Protein AF-A0A915MC13-F1 (afdb_monomer_lite)

Secondary structure (DSSP, 8-state):
---------S-----S---SSSHHHHHHHHHHHHTT-HHHHHHT-HHHHHHHHHHHHHHHHHHHHHHHHHTT-HHHHHHHHHHHHHHHHHHHHHHHHHHHHHHHHHHHHHHHHHHHHHHTTSSS--

Radius of gyration: 25.53 Å; chains: 1; bounding box: 80×27×69 Å

Structure (mmCIF, N/CA/C/O backbone):
data_AF-A0A915MC13-F1
#
_entry.id   AF-A0A915MC13-F1
#
loop_
_atom_site.group_PDB
_atom_site.id
_atom_site.type_symbol
_atom_site.label_atom_id
_atom_site.label_alt_id
_atom_site.label_comp_id
_atom_site.label_asym_id
_atom_site.label_entity_id
_atom_site.label_seq_id
_atom_site.pdbx_PDB_ins_code
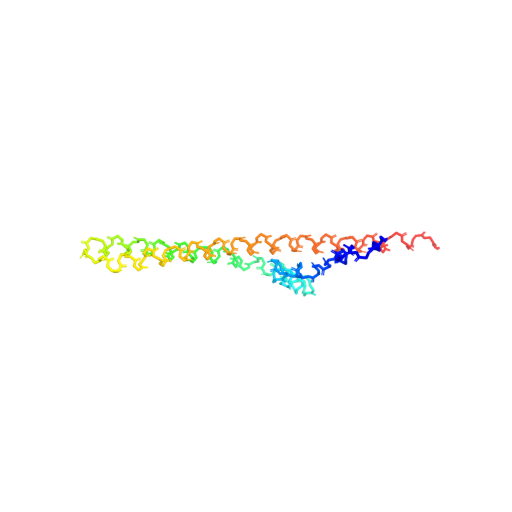_atom_site.Cartn_x
_atom_site.Cartn_y
_atom_site.Cartn_z
_atom_site.occupancy
_atom_site.B_iso_or_equiv
_atom_site.auth_seq_id
_atom_site.auth_comp_id
_atom_site.auth_asym_id
_atom_site.auth_atom_id
_atom_site.pdbx_PDB_model_num
ATOM 1 N N . MET A 1 1 ? 60.455 -12.344 22.361 1.00 38.94 1 MET A N 1
ATOM 2 C CA . MET A 1 1 ? 59.361 -11.358 22.265 1.00 38.94 1 MET A CA 1
ATOM 3 C C . MET A 1 1 ? 58.772 -11.519 20.873 1.00 38.94 1 MET A C 1
ATOM 5 O O . MET A 1 1 ? 59.299 -10.969 19.920 1.00 38.94 1 MET A O 1
ATOM 9 N N . SER A 1 2 ? 57.831 -12.455 20.746 1.00 36.91 2 SER A N 1
ATOM 10 C CA . SER A 1 2 ? 57.230 -12.869 19.476 1.00 36.91 2 SER A CA 1
ATOM 11 C C . SER A 1 2 ? 55.954 -12.059 19.293 1.00 36.91 2 SER A C 1
ATOM 13 O O . SER A 1 2 ? 54.978 -12.319 19.988 1.00 36.91 2 SER A O 1
ATOM 15 N N . LEU A 1 3 ? 55.986 -11.053 18.423 1.00 44.84 3 LEU A N 1
ATOM 16 C CA . LEU A 1 3 ? 54.805 -10.293 18.014 1.00 44.84 3 LEU A CA 1
ATOM 17 C C . LEU A 1 3 ? 54.067 -11.103 16.944 1.00 44.84 3 LEU A C 1
ATOM 19 O O . LEU A 1 3 ? 54.292 -10.920 15.756 1.00 44.84 3 LEU A O 1
ATOM 23 N N . ASN A 1 4 ? 53.240 -12.045 17.389 1.00 49.16 4 ASN A N 1
ATOM 24 C CA . ASN A 1 4 ? 52.215 -12.694 16.576 1.00 49.16 4 ASN A CA 1
ATOM 25 C C . ASN A 1 4 ? 50.906 -12.588 17.351 1.00 49.16 4 ASN A C 1
ATOM 27 O O . ASN A 1 4 ? 50.523 -13.542 18.018 1.00 49.16 4 ASN A O 1
ATOM 31 N N . GLU A 1 5 ? 50.263 -11.423 17.313 1.00 52.72 5 GLU A N 1
ATOM 32 C CA . GLU A 1 5 ? 48.852 -11.311 17.696 1.00 52.72 5 GLU A CA 1
ATOM 33 C C . GLU A 1 5 ? 48.201 -10.022 17.176 1.00 52.72 5 GLU A C 1
ATOM 35 O O . GLU A 1 5 ? 47.396 -9.412 17.860 1.00 52.72 5 GLU A O 1
ATOM 40 N N . ASP A 1 6 ? 48.488 -9.633 15.929 1.00 46.69 6 ASP A N 1
ATOM 41 C CA . ASP A 1 6 ? 47.535 -8.810 15.170 1.00 46.69 6 ASP A CA 1
ATOM 42 C C . ASP A 1 6 ? 46.649 -9.750 14.351 1.00 46.69 6 ASP A C 1
ATOM 44 O O . ASP A 1 6 ? 46.751 -9.938 13.137 1.00 46.69 6 ASP A O 1
ATOM 48 N N . LEU A 1 7 ? 45.809 -10.419 15.133 1.00 41.66 7 LEU A N 1
ATOM 49 C CA . LEU A 1 7 ? 44.617 -11.124 14.729 1.00 41.66 7 LEU A CA 1
ATOM 50 C C . LEU A 1 7 ? 43.636 -10.112 14.113 1.00 41.66 7 LEU A C 1
ATOM 52 O O . LEU A 1 7 ? 43.279 -9.115 14.731 1.00 41.66 7 LEU A O 1
ATOM 56 N N . ALA A 1 8 ? 43.142 -10.443 12.922 1.00 47.25 8 ALA A N 1
ATOM 57 C CA . ALA A 1 8 ? 41.845 -10.003 12.414 1.00 47.25 8 ALA A CA 1
ATOM 58 C C . ALA A 1 8 ? 41.636 -8.492 12.189 1.00 47.25 8 ALA A C 1
ATOM 60 O O . ALA A 1 8 ? 40.724 -7.884 12.738 1.00 47.25 8 ALA A O 1
ATOM 61 N N . VAL A 1 9 ? 42.341 -7.931 11.206 1.00 50.09 9 VAL A N 1
ATOM 62 C CA . VAL A 1 9 ? 41.676 -7.015 10.260 1.00 50.09 9 VAL A CA 1
ATOM 63 C C . VAL A 1 9 ? 41.893 -7.541 8.843 1.00 50.09 9 VAL A C 1
ATOM 65 O O . VAL A 1 9 ? 42.256 -6.824 7.917 1.00 50.09 9 VAL A O 1
ATOM 68 N N . ALA A 1 10 ? 41.589 -8.829 8.642 1.00 45.28 10 ALA A N 1
ATOM 69 C CA . ALA A 1 10 ? 40.800 -9.153 7.464 1.00 45.28 10 ALA A CA 1
ATOM 70 C C . ALA A 1 10 ? 39.513 -8.369 7.687 1.00 45.28 10 ALA A C 1
ATOM 72 O O . ALA A 1 10 ? 38.640 -8.823 8.426 1.00 45.28 10 ALA A O 1
ATOM 73 N N . GLY A 1 11 ? 39.505 -7.116 7.211 1.00 39.97 11 GLY A N 1
ATOM 74 C CA . GLY A 1 11 ? 38.324 -6.285 7.191 1.00 39.97 11 GLY A CA 1
ATOM 75 C C . GLY A 1 11 ? 37.261 -7.197 6.642 1.00 39.97 11 GLY A C 1
ATOM 76 O O . GLY A 1 11 ? 37.388 -7.661 5.508 1.00 39.97 11 GLY A O 1
ATOM 77 N N . SER A 1 12 ? 36.332 -7.574 7.520 1.00 44.03 12 SER A N 1
ATOM 78 C CA . SER A 1 12 ? 35.153 -8.303 7.131 1.00 44.03 12 SER A CA 1
ATOM 79 C C . SER A 1 12 ? 34.584 -7.419 6.050 1.00 44.03 12 SER A C 1
ATOM 81 O O . SER A 1 12 ? 34.040 -6.350 6.340 1.00 44.03 12 SER A O 1
ATOM 83 N N . PHE A 1 13 ? 34.811 -7.812 4.800 1.00 45.38 13 PHE A N 1
ATOM 84 C CA . PHE A 1 13 ? 33.947 -7.457 3.713 1.00 45.38 13 PHE A CA 1
ATOM 85 C C . PHE A 1 13 ? 32.625 -8.049 4.180 1.00 45.38 13 PHE A C 1
ATOM 87 O O . PHE A 1 13 ? 32.246 -9.175 3.874 1.00 45.38 13 PHE A O 1
ATOM 94 N N . ASN A 1 14 ? 31.932 -7.272 5.009 1.00 43.53 14 ASN A N 1
ATOM 95 C CA . ASN A 1 14 ? 30.506 -7.314 5.162 1.00 43.53 14 ASN A CA 1
ATOM 96 C C . ASN A 1 14 ? 29.955 -6.799 3.823 1.00 43.53 14 ASN A C 1
ATOM 98 O O . ASN A 1 14 ? 29.203 -5.843 3.760 1.00 43.53 14 ASN A O 1
ATOM 102 N N . GLU A 1 15 ? 30.294 -7.521 2.755 1.00 46.34 15 GLU A N 1
ATOM 103 C CA . GLU A 1 15 ? 29.504 -7.783 1.558 1.00 46.34 15 GLU A CA 1
ATOM 104 C C . GLU A 1 15 ? 28.254 -8.607 1.931 1.00 46.3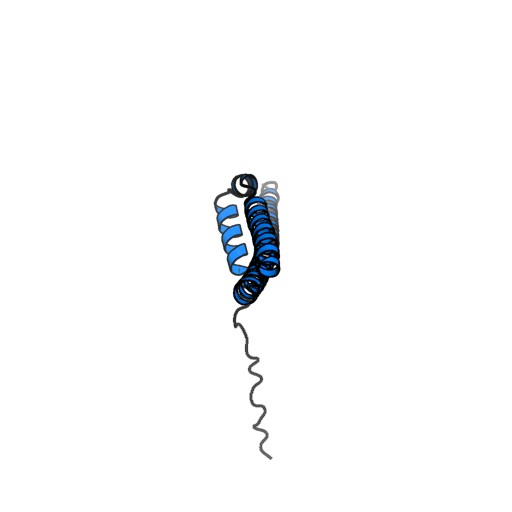4 15 GLU A C 1
ATOM 106 O O . GLU A 1 15 ? 27.601 -9.230 1.101 1.00 46.34 15 GLU A O 1
ATOM 111 N N . GLN A 1 16 ? 27.885 -8.610 3.212 1.00 48.31 16 GLN A N 1
ATOM 112 C CA . GLN A 1 16 ? 26.553 -8.908 3.666 1.00 48.31 16 GLN A CA 1
ATOM 113 C C . GLN A 1 16 ? 25.666 -7.754 3.197 1.00 48.31 16 GLN A C 1
ATOM 115 O O . GLN A 1 16 ? 25.418 -6.795 3.917 1.00 48.31 16 GLN A O 1
ATOM 120 N N . PHE A 1 17 ? 25.163 -7.896 1.973 1.00 50.66 17 PHE A N 1
ATOM 121 C CA . PHE A 1 17 ? 23.791 -7.501 1.689 1.00 50.66 17 PHE A CA 1
ATOM 122 C C . PHE A 1 17 ? 23.504 -5.986 1.812 1.00 50.66 17 PHE A C 1
ATOM 124 O O . PHE A 1 17 ? 22.565 -5.563 2.471 1.00 50.66 17 PHE A O 1
ATOM 131 N N . ILE A 1 18 ? 24.196 -5.155 1.022 1.00 50.12 18 ILE A N 1
ATOM 132 C CA . ILE A 1 18 ? 23.565 -3.915 0.494 1.00 50.12 18 ILE A CA 1
ATOM 133 C C . ILE A 1 18 ? 22.372 -4.278 -0.438 1.00 50.12 18 ILE A C 1
ATOM 135 O O . ILE A 1 18 ? 21.613 -3.440 -0.913 1.00 50.12 18 ILE A O 1
ATOM 139 N N . PHE A 1 19 ? 22.160 -5.572 -0.680 1.00 46.84 19 PHE A N 1
ATOM 140 C CA . PHE A 1 19 ? 20.936 -6.146 -1.204 1.00 46.84 19 PHE A CA 1
ATOM 141 C C . PHE A 1 19 ? 19.772 -5.931 -0.202 1.00 46.84 19 PHE A C 1
ATOM 143 O O . PHE A 1 19 ? 19.713 -6.546 0.855 1.00 46.84 19 PHE A O 1
ATOM 150 N N . VAL A 1 20 ? 18.790 -5.129 -0.621 1.00 52.19 20 VAL A N 1
ATOM 151 C CA . VAL A 1 20 ? 17.366 -5.155 -0.215 1.00 52.19 20 VAL A CA 1
ATOM 152 C C . VAL A 1 20 ? 16.885 -4.345 0.999 1.00 52.19 20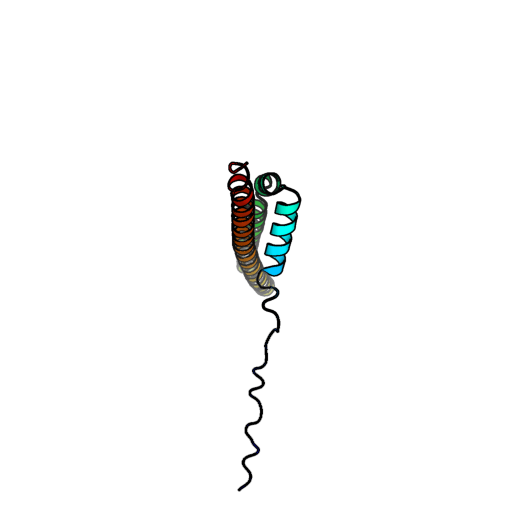 VAL A C 1
ATOM 154 O O . VAL A 1 20 ? 16.094 -4.850 1.789 1.00 52.19 20 VAL A O 1
ATOM 157 N N . GLU A 1 21 ? 17.175 -3.047 1.080 1.00 62.25 21 GLU A N 1
ATOM 158 C CA . GLU A 1 21 ? 16.087 -2.147 1.525 1.00 62.25 21 GLU A CA 1
ATOM 159 C C . GLU A 1 21 ? 15.189 -1.792 0.324 1.00 62.25 21 GLU A C 1
ATOM 161 O O . GLU A 1 21 ? 13.971 -1.938 0.378 1.00 62.25 21 GLU A O 1
ATOM 166 N N . ASP A 1 22 ? 15.808 -1.518 -0.831 1.00 78.69 22 ASP A N 1
ATOM 167 C CA . ASP A 1 22 ? 15.113 -1.075 -2.048 1.00 78.69 22 ASP A CA 1
ATOM 168 C C . ASP A 1 22 ? 15.102 -2.106 -3.187 1.00 78.69 22 ASP A C 1
ATOM 170 O O . ASP A 1 22 ? 14.560 -1.850 -4.258 1.00 78.69 22 ASP A O 1
ATOM 174 N N . GLY A 1 23 ? 15.691 -3.291 -2.990 1.00 86.19 23 GLY A N 1
ATOM 175 C CA . GLY A 1 23 ? 15.889 -4.283 -4.060 1.00 86.19 23 GLY A CA 1
ATOM 176 C C . GLY A 1 23 ? 14.589 -4.729 -4.741 1.00 86.19 23 GLY A C 1
ATOM 177 O O . GLY A 1 23 ? 14.567 -4.966 -5.947 1.00 86.19 23 GLY A O 1
ATOM 178 N N . PHE A 1 24 ? 13.484 -4.774 -3.993 1.00 88.56 24 PHE A N 1
ATOM 179 C CA . PHE A 1 24 ? 12.157 -5.025 -4.555 1.00 88.56 24 PHE A CA 1
ATOM 180 C C . PHE A 1 24 ? 11.693 -3.880 -5.468 1.00 88.56 24 PHE A C 1
ATOM 182 O O . PHE A 1 24 ? 11.281 -4.120 -6.602 1.00 88.56 24 PHE A O 1
ATOM 189 N N . SER A 1 25 ? 11.804 -2.637 -5.000 1.00 92.19 25 SER A N 1
ATOM 190 C CA . SER A 1 25 ? 11.425 -1.438 -5.750 1.00 92.19 25 SER A CA 1
ATOM 191 C C . SER A 1 25 ? 12.271 -1.256 -7.006 1.00 92.19 25 SER A C 1
ATOM 193 O O . SER A 1 25 ? 11.735 -0.969 -8.072 1.00 92.19 25 SER A O 1
ATOM 195 N N . ILE A 1 26 ? 13.581 -1.492 -6.901 1.00 90.25 26 ILE A N 1
ATOM 196 C CA . ILE A 1 26 ? 14.516 -1.473 -8.030 1.00 90.25 26 ILE A CA 1
ATOM 197 C C . ILE A 1 26 ? 14.147 -2.559 -9.043 1.00 90.25 26 ILE A C 1
ATOM 199 O O . ILE A 1 26 ? 14.136 -2.291 -10.240 1.00 90.25 26 ILE A O 1
ATOM 203 N N . GLY A 1 27 ? 13.787 -3.763 -8.587 1.00 91.06 27 GLY A N 1
ATOM 204 C CA . GLY A 1 27 ? 13.325 -4.839 -9.466 1.00 91.06 27 GLY A CA 1
ATOM 205 C C . GLY A 1 27 ? 12.052 -4.477 -10.237 1.00 91.06 27 GLY A C 1
ATOM 206 O O . GLY A 1 27 ? 11.984 -4.702 -11.444 1.00 91.06 27 GLY A O 1
ATOM 207 N N . ILE A 1 28 ? 11.063 -3.868 -9.571 1.00 92.94 28 ILE A N 1
ATOM 208 C CA . ILE A 1 28 ? 9.856 -3.357 -10.241 1.00 92.94 28 ILE A CA 1
ATOM 209 C C . ILE A 1 28 ? 10.230 -2.275 -11.255 1.00 92.94 28 ILE A C 1
ATOM 211 O O . ILE A 1 28 ? 9.788 -2.344 -12.400 1.00 92.94 28 ILE A O 1
ATOM 215 N N . ALA A 1 29 ? 11.043 -1.298 -10.847 1.00 92.50 29 ALA A N 1
ATOM 216 C CA . ALA A 1 29 ? 11.471 -0.207 -11.712 1.00 92.50 29 ALA A CA 1
ATOM 217 C C . ALA A 1 29 ? 12.170 -0.745 -12.968 1.00 92.50 29 ALA A C 1
ATOM 219 O O . ALA A 1 29 ? 11.796 -0.377 -14.075 1.00 92.50 29 ALA A O 1
ATOM 220 N N . TYR A 1 30 ? 13.084 -1.704 -12.807 1.00 92.12 30 TYR A N 1
ATOM 221 C CA . TYR A 1 30 ? 13.784 -2.352 -13.911 1.00 92.12 30 TYR A CA 1
ATOM 222 C C . TYR A 1 30 ? 12.828 -3.027 -14.902 1.00 92.12 30 TYR A C 1
ATOM 224 O O . TYR A 1 30 ? 12.952 -2.817 -16.105 1.00 92.12 30 TYR A O 1
ATOM 232 N N . VAL A 1 31 ? 11.842 -3.796 -14.420 1.00 93.62 31 VAL A N 1
ATOM 233 C CA . VAL A 1 31 ? 10.844 -4.438 -15.297 1.00 93.62 31 VAL A CA 1
ATOM 234 C C . VAL A 1 31 ? 9.995 -3.398 -16.032 1.00 93.62 31 VAL A C 1
ATOM 236 O O . VAL A 1 31 ? 9.735 -3.553 -17.225 1.00 93.62 31 VAL A O 1
ATOM 239 N N . LEU A 1 32 ? 9.565 -2.336 -15.344 1.00 92.12 32 LEU A N 1
ATOM 240 C CA . LEU A 1 32 ? 8.755 -1.272 -15.944 1.00 92.12 32 LEU A CA 1
ATOM 241 C C . LEU A 1 32 ? 9.518 -0.503 -17.024 1.00 92.12 32 LEU A C 1
ATOM 243 O O . LEU A 1 32 ? 8.937 -0.215 -18.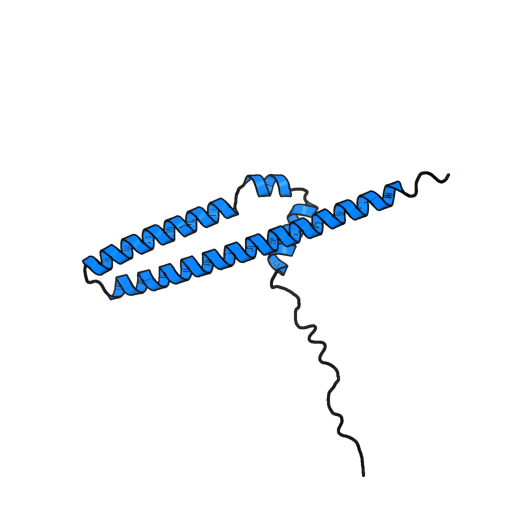072 1.00 92.12 32 LEU A O 1
ATOM 247 N N . THR A 1 33 ? 10.789 -0.194 -16.774 1.00 90.44 33 THR A N 1
ATOM 248 C CA . THR A 1 33 ? 11.683 0.476 -17.722 1.00 90.44 33 THR A CA 1
ATOM 249 C C . THR A 1 33 ? 11.972 -0.427 -18.920 1.00 90.44 33 THR A C 1
ATOM 251 O O . THR A 1 33 ? 11.694 -0.040 -20.050 1.00 90.44 33 THR A O 1
ATOM 254 N N . LEU A 1 34 ? 12.381 -1.682 -18.691 1.00 91.75 34 LEU A N 1
ATOM 255 C CA . LEU A 1 34 ? 12.691 -2.648 -19.754 1.00 91.75 34 LEU A CA 1
ATOM 256 C C . LEU A 1 34 ? 11.519 -2.876 -20.724 1.00 91.75 34 LEU A C 1
ATOM 258 O O . LEU A 1 34 ? 11.725 -3.115 -21.911 1.00 91.75 34 LEU A O 1
ATOM 262 N N . LEU A 1 35 ? 10.283 -2.828 -20.221 1.00 93.62 35 LEU A N 1
ATOM 263 C CA . LEU A 1 35 ? 9.073 -3.000 -21.027 1.00 93.62 35 LEU A CA 1
ATOM 264 C C . LEU A 1 35 ? 8.482 -1.677 -21.542 1.00 93.62 35 LEU A C 1
ATOM 266 O O . LEU A 1 35 ? 7.462 -1.710 -22.233 1.00 93.62 35 LEU A O 1
ATOM 270 N N . ASN A 1 36 ? 9.071 -0.531 -21.192 1.00 90.94 36 ASN A N 1
ATOM 271 C CA . ASN A 1 36 ? 8.545 0.811 -21.454 1.00 90.94 36 ASN A CA 1
ATOM 272 C C . ASN A 1 36 ? 7.074 0.988 -20.998 1.00 90.94 36 ASN A C 1
ATOM 274 O O . ASN A 1 36 ? 6.215 1.513 -21.709 1.00 90.94 36 ASN A O 1
ATOM 278 N N . GLN A 1 37 ? 6.752 0.492 -19.797 1.00 91.88 37 GLN A N 1
ATOM 279 C CA . GLN A 1 37 ? 5.387 0.453 -19.245 1.00 91.88 37 GLN A CA 1
ATOM 280 C C . GLN A 1 37 ? 5.132 1.474 -18.132 1.00 91.88 37 GLN A C 1
ATOM 282 O O . GLN A 1 37 ? 4.043 1.498 -17.554 1.00 91.88 37 GLN A O 1
ATOM 287 N N . GLN A 1 38 ? 6.094 2.346 -17.836 1.00 88.88 38 GLN A N 1
ATOM 288 C CA . GLN A 1 38 ? 5.987 3.302 -16.732 1.00 88.88 38 GLN A CA 1
ATOM 289 C C . GLN A 1 38 ? 4.763 4.225 -16.857 1.00 88.88 38 GLN A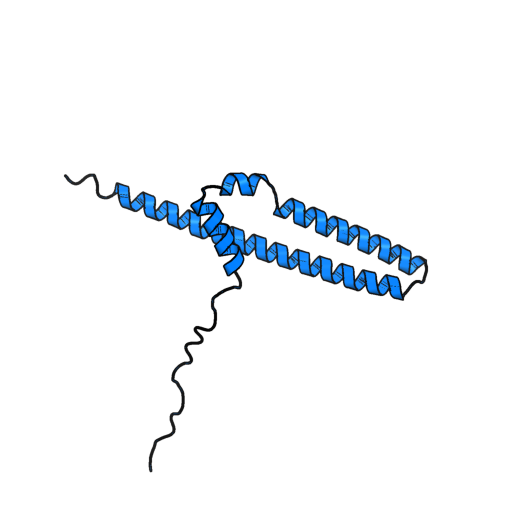 C 1
ATOM 291 O O . GLN A 1 38 ? 4.067 4.459 -15.870 1.00 88.88 38 GLN A O 1
ATOM 296 N N . PHE A 1 39 ? 4.440 4.698 -18.067 1.00 89.69 39 PHE A N 1
ATOM 297 C CA . PHE A 1 39 ? 3.252 5.529 -18.297 1.00 89.69 39 PHE A CA 1
ATOM 298 C C . PHE A 1 39 ? 1.950 4.794 -17.943 1.00 89.69 39 PHE A C 1
ATOM 300 O O . PHE A 1 39 ? 1.097 5.328 -17.230 1.00 89.69 39 PHE A O 1
ATOM 307 N N . PHE A 1 40 ? 1.813 3.545 -18.395 1.00 91.69 40 PHE A N 1
ATOM 308 C CA . PHE A 1 40 ? 0.642 2.720 -18.099 1.00 91.69 40 PHE A CA 1
ATOM 309 C C . PHE A 1 40 ? 0.536 2.415 -16.609 1.00 91.69 40 PHE A C 1
ATOM 311 O O . PHE A 1 40 ? -0.550 2.532 -16.044 1.00 91.69 40 PHE A O 1
ATOM 318 N N . PHE A 1 41 ? 1.654 2.094 -15.958 1.00 91.19 41 PHE A N 1
ATOM 319 C CA . PHE A 1 41 ? 1.691 1.867 -14.518 1.00 91.19 41 PHE A CA 1
ATOM 320 C C . PHE A 1 41 ? 1.237 3.105 -13.731 1.00 91.19 41 PHE A C 1
ATOM 322 O O . PHE A 1 41 ? 0.369 2.996 -12.865 1.00 91.19 41 PHE A O 1
ATOM 329 N N . ASN A 1 42 ? 1.739 4.292 -14.083 1.00 89.62 42 ASN A N 1
ATOM 330 C CA . ASN A 1 42 ? 1.340 5.545 -13.439 1.00 89.62 42 ASN A CA 1
ATOM 331 C C . ASN A 1 42 ? -0.160 5.834 -13.609 1.00 89.62 42 ASN A C 1
ATOM 333 O O . ASN A 1 42 ? -0.804 6.306 -12.674 1.00 89.62 42 ASN A O 1
ATOM 337 N N . SER A 1 43 ? -0.749 5.485 -14.759 1.00 94.25 43 SER A N 1
ATOM 338 C CA . SER A 1 43 ? -2.185 5.691 -15.012 1.00 94.25 43 SER A CA 1
ATOM 339 C C . SER A 1 43 ? -3.106 4.893 -14.077 1.00 94.25 43 SER A C 1
ATOM 341 O O . SER A 1 43 ? -4.264 5.269 -13.881 1.00 94.25 43 SER A O 1
ATOM 343 N N . LEU A 1 44 ? -2.597 3.820 -13.458 1.00 93.81 44 LEU A N 1
ATOM 344 C CA . LEU A 1 44 ? -3.357 3.011 -12.504 1.00 93.81 44 LEU A CA 1
ATOM 345 C C . LEU A 1 44 ? -3.609 3.740 -11.180 1.00 93.81 44 LEU A C 1
ATOM 347 O O . LEU A 1 44 ? -4.502 3.329 -10.441 1.00 93.81 44 LEU A O 1
ATOM 351 N N . ASN A 1 45 ? -2.825 4.778 -10.854 1.00 92.69 45 ASN A N 1
ATOM 352 C CA . ASN A 1 45 ? -2.854 5.453 -9.549 1.00 92.69 45 ASN A CA 1
ATOM 353 C C . ASN A 1 45 ? -2.867 4.433 -8.388 1.00 92.69 45 ASN A C 1
ATOM 355 O O . ASN A 1 45 ? -3.682 4.496 -7.459 1.00 92.69 45 ASN A O 1
ATOM 359 N N . TRP A 1 46 ? -2.005 3.411 -8.489 1.00 94.50 46 TRP A N 1
ATOM 360 C CA . TRP A 1 46 ? -2.018 2.254 -7.590 1.00 94.50 46 TRP A CA 1
ATOM 361 C C . TRP A 1 46 ? -1.780 2.660 -6.132 1.00 94.50 46 TRP A C 1
ATOM 363 O O . TRP A 1 46 ? -2.527 2.234 -5.250 1.00 94.50 46 TRP A O 1
ATOM 373 N N . PHE A 1 47 ? -0.801 3.534 -5.886 1.00 94.44 47 PHE A N 1
ATOM 374 C CA . PHE A 1 47 ? -0.499 4.030 -4.543 1.00 94.44 47 PHE A CA 1
ATOM 375 C C . PHE A 1 47 ? -1.674 4.793 -3.929 1.00 94.44 47 PHE A C 1
ATOM 377 O O . PHE A 1 47 ? -2.053 4.500 -2.796 1.00 94.44 47 PHE A O 1
ATOM 384 N N . ASP A 1 48 ? -2.327 5.678 -4.687 1.00 95.56 48 ASP A N 1
ATOM 385 C CA . ASP A 1 48 ? -3.519 6.391 -4.212 1.00 95.56 48 ASP A CA 1
ATOM 386 C C . ASP A 1 48 ? -4.647 5.420 -3.857 1.00 95.56 48 ASP A C 1
ATOM 388 O O . ASP A 1 48 ? -5.300 5.555 -2.820 1.00 95.56 48 ASP A O 1
ATOM 392 N N . SER A 1 49 ? -4.856 4.396 -4.686 1.00 96.25 49 SER A N 1
ATOM 393 C CA . SER A 1 49 ? -5.855 3.355 -4.433 1.00 96.25 49 SER A CA 1
ATOM 394 C C . SER A 1 49 ? -5.569 2.591 -3.135 1.00 96.25 49 SER A C 1
ATOM 396 O O . SER A 1 49 ? -6.482 2.354 -2.337 1.00 96.25 49 SER A O 1
ATOM 398 N N . VAL A 1 50 ? -4.304 2.241 -2.886 1.00 96.19 50 VAL A N 1
ATOM 399 C CA . VAL A 1 50 ? -3.868 1.565 -1.655 1.00 96.19 50 VAL A CA 1
ATOM 400 C C . VAL A 1 50 ? -4.040 2.476 -0.438 1.00 96.19 50 VAL A C 1
ATOM 402 O O . VAL A 1 50 ? -4.654 2.060 0.547 1.00 96.19 50 VAL A O 1
ATOM 405 N N . PHE A 1 51 ? -3.581 3.728 -0.504 1.00 96.56 51 PHE A N 1
ATOM 406 C CA . PHE A 1 51 ? -3.710 4.678 0.603 1.00 96.56 51 PHE A CA 1
ATOM 407 C C . PHE A 1 51 ? -5.168 4.962 0.946 1.00 96.56 51 PHE A C 1
ATOM 409 O O . PHE A 1 51 ? -5.543 4.909 2.119 1.00 96.56 51 PHE A O 1
ATOM 416 N N . ASN A 1 52 ? -6.018 5.170 -0.058 1.00 97.06 52 ASN A N 1
ATOM 417 C CA . ASN A 1 52 ? -7.449 5.377 0.147 1.00 97.06 52 ASN A CA 1
ATOM 418 C C . ASN A 1 52 ? -8.109 4.171 0.826 1.00 97.06 52 ASN A C 1
ATOM 420 O O . ASN A 1 52 ? -8.914 4.341 1.748 1.00 97.06 52 ASN A O 1
ATOM 424 N N . LYS A 1 53 ? -7.744 2.949 0.418 1.00 97.19 53 LYS A N 1
ATOM 425 C CA . LYS A 1 53 ? -8.246 1.723 1.045 1.00 97.19 53 LYS A CA 1
ATOM 426 C C . LYS A 1 53 ? -7.825 1.635 2.512 1.00 97.19 53 LYS A C 1
ATOM 428 O O . LYS A 1 53 ? -8.692 1.482 3.374 1.00 97.19 53 LYS A O 1
ATOM 433 N N . ILE A 1 54 ? -6.532 1.778 2.803 1.00 96.56 54 ILE A N 1
ATOM 434 C CA . ILE A 1 54 ? -6.009 1.680 4.173 1.00 96.56 54 ILE A CA 1
ATOM 435 C C . ILE A 1 54 ? -6.625 2.772 5.058 1.00 96.56 54 ILE A C 1
ATOM 437 O O . ILE A 1 54 ? -7.107 2.481 6.151 1.00 96.56 54 ILE A O 1
ATOM 441 N N . HIS A 1 55 ? -6.715 4.016 4.578 1.00 96.69 55 HIS A N 1
ATOM 442 C CA . HIS A 1 55 ? -7.370 5.098 5.316 1.00 96.69 55 HIS A CA 1
ATOM 443 C C . HIS A 1 55 ? -8.846 4.807 5.607 1.00 96.69 55 HIS A C 1
ATOM 445 O O . HIS A 1 55 ? -9.304 5.031 6.732 1.00 96.69 55 HIS A O 1
ATOM 451 N N . SER A 1 56 ? -9.587 4.269 4.633 1.00 97.44 56 SER A N 1
ATOM 452 C CA . SER A 1 56 ? -10.977 3.848 4.836 1.00 97.44 56 SER A CA 1
ATOM 453 C C . SER A 1 56 ? -11.086 2.781 5.929 1.00 97.44 56 SER A C 1
ATOM 455 O O . SER A 1 56 ? -11.940 2.880 6.813 1.00 97.44 56 SER A O 1
ATOM 457 N N . GLU A 1 57 ? -10.196 1.788 5.919 1.00 96.88 57 GLU A N 1
ATOM 458 C CA . GLU A 1 57 ? -10.160 0.725 6.926 1.00 96.88 57 GLU A CA 1
ATOM 459 C C . GLU A 1 57 ? -9.789 1.247 8.319 1.00 96.88 57 GLU A C 1
ATOM 461 O O . GLU A 1 57 ? -10.433 0.871 9.300 1.00 96.88 57 GLU A O 1
ATOM 466 N N . VAL A 1 58 ? -8.840 2.183 8.420 1.00 96.25 58 VAL A N 1
ATOM 467 C CA . VAL A 1 58 ? -8.491 2.850 9.685 1.00 96.25 58 VAL A CA 1
ATOM 468 C C . VAL A 1 58 ? -9.692 3.607 10.254 1.00 96.25 58 VAL A C 1
ATOM 470 O O . VAL A 1 58 ? -9.964 3.519 11.454 1.00 96.25 58 VAL A O 1
ATOM 473 N N . ILE A 1 59 ? -10.435 4.339 9.418 1.00 96.56 59 ILE A N 1
ATOM 474 C CA . ILE A 1 59 ? -11.634 5.075 9.849 1.00 96.56 59 ILE A CA 1
ATOM 475 C C . ILE A 1 59 ? -12.717 4.105 10.337 1.00 96.56 59 ILE A C 1
ATOM 477 O O . ILE A 1 59 ? -13.295 4.325 11.405 1.00 96.56 59 ILE A O 1
ATOM 481 N N . LYS A 1 60 ? -12.967 3.017 9.597 1.00 96.88 60 LYS A N 1
ATOM 482 C CA . LYS A 1 60 ? -13.920 1.970 10.000 1.00 96.88 60 LYS A CA 1
ATOM 483 C C . LYS A 1 60 ? -13.527 1.349 11.341 1.00 96.88 60 LYS A C 1
ATOM 485 O O . LYS A 1 60 ? -14.340 1.344 12.261 1.00 96.88 60 LYS A O 1
ATOM 490 N N . CYS A 1 61 ? -12.263 0.952 11.489 1.00 96.19 61 CYS A N 1
ATOM 491 C CA . CYS A 1 61 ? -11.730 0.354 12.713 1.00 96.19 61 CYS A CA 1
ATOM 492 C C . CYS A 1 61 ? -11.857 1.301 13.921 1.00 96.19 61 CYS A C 1
ATOM 494 O O . CYS A 1 61 ? -12.293 0.887 14.994 1.00 96.19 61 CYS A O 1
ATOM 496 N N . LYS A 1 62 ? -11.565 2.598 13.742 1.00 95.62 62 LYS A N 1
ATOM 497 C CA . LYS A 1 62 ? -11.761 3.627 14.783 1.00 95.62 62 LYS A CA 1
ATOM 498 C C . LYS A 1 62 ? -13.226 3.769 15.198 1.00 95.62 62 LYS A C 1
ATOM 500 O O . LYS A 1 62 ? -13.519 3.964 16.378 1.00 95.62 62 LYS A O 1
ATOM 505 N N . ASN A 1 63 ? -14.154 3.715 14.245 1.00 96.50 63 ASN A N 1
ATOM 506 C CA . ASN A 1 63 ? -15.582 3.821 14.538 1.00 96.50 63 ASN A CA 1
ATOM 507 C C . ASN A 1 63 ? -16.088 2.585 15.291 1.00 96.50 63 ASN A C 1
ATOM 509 O O . ASN A 1 63 ? -16.769 2.734 16.305 1.00 96.50 63 ASN A O 1
ATOM 513 N N . GLU A 1 64 ? -15.696 1.388 14.856 1.00 96.12 64 GLU A N 1
ATOM 514 C CA . GLU A 1 64 ? -15.995 0.125 15.544 1.00 96.12 64 GLU A CA 1
ATOM 515 C C . GLU A 1 64 ? -15.427 0.115 16.966 1.00 96.12 64 GLU A C 1
ATOM 517 O O . GLU A 1 64 ? -16.126 -0.256 17.908 1.00 96.12 64 GLU A O 1
ATOM 522 N N . GLN A 1 65 ? -14.205 0.620 17.156 1.00 95.56 65 GLN A N 1
ATOM 523 C CA . GLN A 1 65 ? -13.585 0.707 18.477 1.00 95.56 65 GLN A CA 1
ATOM 524 C C . GLN A 1 65 ? -14.395 1.607 19.416 1.00 95.56 65 GLN A C 1
ATOM 526 O O . GLN A 1 65 ? -14.654 1.242 20.563 1.00 95.56 65 GLN A O 1
ATOM 531 N N . LYS A 1 66 ? -14.847 2.772 18.933 1.00 94.69 66 LYS A N 1
ATOM 532 C CA . LYS A 1 66 ? -15.714 3.672 19.711 1.00 94.69 66 LYS A CA 1
ATOM 533 C C . LYS A 1 66 ? -17.033 3.002 20.096 1.00 94.69 66 LYS A C 1
ATOM 535 O O . LYS A 1 66 ? -17.533 3.252 21.191 1.00 94.69 66 LYS A O 1
ATOM 540 N N . LEU A 1 67 ? -17.607 2.183 19.215 1.00 96.00 67 LEU A N 1
ATOM 541 C CA . LEU A 1 67 ? -18.830 1.431 19.506 1.00 96.00 67 LEU A CA 1
ATOM 542 C C . LEU A 1 67 ? -18.581 0.334 20.550 1.00 96.00 67 LEU A C 1
ATOM 544 O O . LEU A 1 67 ? -19.357 0.236 21.498 1.00 96.00 67 LEU A O 1
ATOM 548 N N . ALA A 1 68 ? -17.479 -0.412 20.443 1.00 94.56 68 ALA A N 1
ATOM 549 C CA . ALA A 1 68 ? -17.083 -1.426 21.423 1.00 94.56 68 ALA A CA 1
ATOM 550 C C . ALA A 1 68 ? -16.867 -0.822 22.823 1.00 94.56 68 ALA A C 1
ATOM 552 O O . ALA A 1 68 ? -17.382 -1.340 23.813 1.00 94.56 68 ALA A O 1
ATOM 553 N N . LEU A 1 69 ? -16.205 0.340 22.902 1.00 93.69 69 LEU A N 1
ATOM 554 C CA . LEU A 1 69 ? -16.036 1.085 24.154 1.00 93.69 69 LEU A CA 1
ATOM 555 C C . LEU A 1 69 ? -17.381 1.525 24.753 1.00 93.69 69 LEU A C 1
ATOM 557 O O . LEU A 1 69 ? -17.594 1.385 25.956 1.00 93.69 69 LEU A O 1
ATOM 561 N N . LYS A 1 70 ? -18.318 2.014 23.926 1.00 95.19 70 LYS A N 1
ATOM 562 C CA . LYS A 1 70 ? -19.682 2.355 24.376 1.00 95.19 70 LYS A CA 1
ATOM 563 C C . LYS A 1 70 ? -20.452 1.131 24.879 1.00 95.19 70 LYS A C 1
ATOM 565 O O . LYS A 1 70 ? -21.223 1.256 25.826 1.00 95.19 70 LYS A O 1
ATOM 570 N N . ALA A 1 71 ? -20.227 -0.031 24.270 1.00 94.75 71 ALA A N 1
ATOM 571 C CA . ALA A 1 71 ? -20.806 -1.308 24.681 1.00 94.75 71 ALA A CA 1
ATOM 572 C C . ALA A 1 71 ? -20.100 -1.947 25.895 1.00 94.75 71 ALA A C 1
ATOM 574 O O . ALA A 1 71 ? -20.550 -2.987 26.367 1.00 94.75 71 ALA A O 1
ATOM 575 N N . LYS A 1 72 ? -19.030 -1.325 26.421 1.00 94.00 72 LYS A N 1
ATOM 576 C CA . LYS A 1 72 ? -18.164 -1.856 27.492 1.00 94.00 72 LYS A CA 1
ATOM 577 C C . LYS A 1 72 ? -17.507 -3.202 27.154 1.00 94.00 72 LYS A C 1
ATOM 579 O O . LYS A 1 72 ? -17.158 -3.962 28.053 1.00 94.00 72 LYS A O 1
ATOM 584 N N . ASP A 1 73 ? -17.302 -3.483 25.869 1.00 94.44 73 ASP A N 1
ATOM 585 C CA . ASP A 1 73 ? -16.527 -4.639 25.418 1.00 94.44 73 ASP A CA 1
ATOM 586 C C . ASP A 1 73 ? -15.044 -4.255 25.303 1.00 94.44 73 ASP A C 1
ATOM 588 O O . ASP A 1 73 ? -14.551 -3.818 24.257 1.00 94.44 73 ASP A O 1
ATOM 592 N N . GLU A 1 74 ? -14.328 -4.368 26.422 1.00 93.81 74 GLU A N 1
ATOM 593 C CA . GLU A 1 74 ? -12.908 -4.007 26.517 1.00 93.81 74 GLU A CA 1
ATOM 594 C C . GLU A 1 74 ? -11.998 -4.919 25.686 1.00 93.81 74 GLU A C 1
ATOM 596 O O . GLU A 1 74 ? -10.971 -4.467 25.172 1.00 93.81 74 GLU A O 1
ATOM 601 N N . SER A 1 75 ? -12.372 -6.194 25.537 1.00 95.88 75 SER A N 1
ATOM 602 C CA . SER A 1 75 ? -11.609 -7.167 24.750 1.00 95.88 75 SER A CA 1
ATOM 603 C C . SER A 1 75 ? -11.626 -6.775 23.275 1.00 95.88 75 SER A C 1
ATOM 605 O O . SER A 1 75 ? -10.571 -6.610 22.652 1.00 95.88 75 SER A O 1
ATOM 607 N N . LEU A 1 76 ? -12.825 -6.524 22.740 1.00 94.81 76 LEU A N 1
ATOM 608 C CA . LEU A 1 76 ? -13.001 -6.084 21.362 1.00 94.81 76 LEU A CA 1
ATOM 609 C C . LEU A 1 76 ? -12.353 -4.716 21.117 1.00 94.81 76 LEU A C 1
ATOM 611 O O . LEU A 1 76 ? -11.657 -4.531 20.117 1.00 94.81 76 LEU A O 1
ATOM 615 N N . ALA A 1 77 ? -12.515 -3.764 22.041 1.00 95.38 77 ALA A N 1
ATOM 616 C CA . ALA A 1 77 ? -11.904 -2.441 21.918 1.00 95.38 77 ALA A CA 1
ATOM 617 C C . ALA A 1 77 ? -10.365 -2.497 21.865 1.00 95.38 77 ALA A C 1
ATOM 619 O O . ALA A 1 77 ? -9.742 -1.741 21.109 1.00 95.38 77 ALA A O 1
ATOM 620 N N . ARG A 1 78 ? -9.746 -3.408 22.631 1.00 96.38 78 ARG A N 1
ATOM 621 C CA . ARG A 1 78 ? -8.295 -3.647 22.607 1.00 96.38 78 ARG A CA 1
ATOM 622 C C . ARG A 1 78 ? -7.847 -4.283 21.295 1.00 96.38 78 ARG A C 1
ATOM 624 O O . ARG A 1 78 ? -6.871 -3.821 20.709 1.00 96.38 78 ARG A O 1
ATOM 631 N N . LEU A 1 79 ? -8.564 -5.298 20.814 1.00 97.38 79 LEU A N 1
ATOM 632 C CA . LEU A 1 79 ? -8.268 -5.940 19.530 1.00 97.38 79 LEU A CA 1
ATOM 633 C C . LEU A 1 79 ? -8.303 -4.925 18.377 1.00 97.38 79 LEU A C 1
ATOM 635 O O . LEU A 1 79 ? -7.397 -4.889 17.545 1.00 97.38 79 LEU A O 1
ATOM 639 N N . LEU A 1 80 ? -9.316 -4.058 18.360 1.00 97.06 80 LEU A N 1
ATOM 640 C CA . LEU A 1 80 ? -9.451 -3.006 17.352 1.00 97.06 80 LEU A CA 1
ATOM 641 C C . LEU A 1 80 ? -8.345 -1.944 17.458 1.00 97.06 80 LEU A C 1
ATOM 643 O O . LEU A 1 80 ? -7.916 -1.418 16.433 1.00 97.06 80 LEU A O 1
ATOM 647 N N . ALA A 1 81 ? -7.825 -1.670 18.660 1.00 95.06 81 ALA A N 1
ATOM 648 C CA . ALA A 1 81 ? -6.659 -0.800 18.836 1.00 95.06 81 ALA A CA 1
ATOM 649 C C . ALA A 1 81 ? -5.407 -1.383 18.160 1.00 95.06 81 ALA A C 1
ATOM 651 O O . ALA A 1 81 ? -4.694 -0.674 17.451 1.00 95.06 81 ALA A O 1
ATOM 652 N N . LEU A 1 82 ? -5.163 -2.685 18.349 1.00 97.50 82 LEU A N 1
ATOM 653 C CA . LEU A 1 82 ? -4.033 -3.389 17.736 1.00 97.50 82 LEU A CA 1
ATOM 654 C C . LEU A 1 82 ? -4.158 -3.411 16.212 1.00 97.50 82 LEU A C 1
ATOM 656 O O . LEU A 1 82 ? -3.209 -3.061 15.514 1.00 97.50 82 LEU A O 1
ATOM 660 N N . LYS A 1 83 ? -5.350 -3.737 15.699 1.00 97.56 83 LYS A N 1
ATOM 661 C CA . LYS A 1 83 ? -5.635 -3.701 14.259 1.00 97.56 83 LYS A CA 1
ATOM 662 C C . LYS A 1 83 ? -5.388 -2.311 13.672 1.00 97.56 83 LYS A C 1
ATOM 664 O O . LYS A 1 83 ? -4.806 -2.190 12.600 1.00 97.56 83 LYS A O 1
ATOM 669 N N . GLN A 1 84 ? -5.788 -1.254 14.378 1.00 96.31 8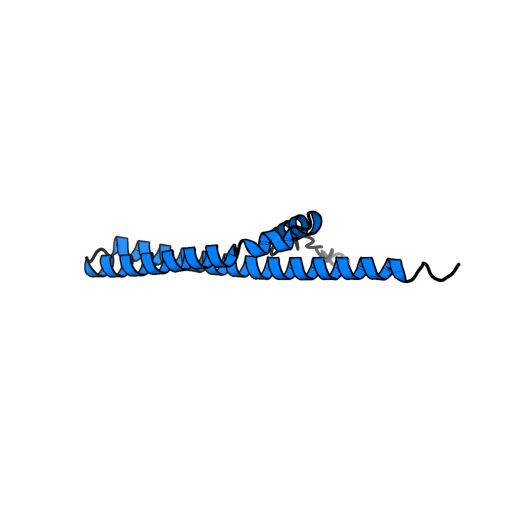4 GLN A N 1
ATOM 670 C CA . GLN A 1 84 ? -5.513 0.114 13.947 1.00 96.31 84 GLN A CA 1
ATOM 671 C C . GLN A 1 84 ? -4.004 0.412 13.892 1.00 96.31 84 GLN A C 1
ATOM 673 O O . GLN A 1 84 ? -3.570 1.082 12.958 1.00 96.31 84 GLN A O 1
ATOM 678 N N . SER A 1 85 ? -3.212 -0.068 14.859 1.00 96.50 85 SER A N 1
ATOM 679 C CA . SER A 1 85 ? -1.746 0.079 14.835 1.00 96.50 85 SER A CA 1
ATOM 680 C C . SER A 1 85 ? -1.142 -0.593 13.606 1.00 96.50 85 SER A C 1
ATOM 682 O O . SER A 1 85 ? -0.414 0.050 12.858 1.00 96.50 85 SER A O 1
ATOM 684 N N . GLN A 1 86 ? -1.539 -1.838 13.338 1.00 97.19 86 GLN A N 1
ATOM 685 C CA . GLN A 1 86 ? -1.066 -2.601 12.180 1.00 97.19 86 GLN A CA 1
ATOM 686 C C . GLN A 1 86 ? -1.404 -1.911 10.854 1.00 97.19 86 GLN A C 1
ATOM 688 O O . GLN A 1 86 ? -0.559 -1.817 9.972 1.00 97.19 86 GLN A O 1
ATOM 693 N N . LEU A 1 87 ? -2.620 -1.371 10.715 1.00 97.50 87 LEU A N 1
ATOM 694 C CA . LEU A 1 87 ? -3.007 -0.622 9.514 1.00 97.50 87 LEU A CA 1
ATOM 695 C C . LEU A 1 87 ? -2.152 0.640 9.313 1.00 97.50 87 LEU A C 1
ATOM 697 O O . LEU A 1 87 ? -1.846 1.000 8.178 1.00 97.50 87 LEU A O 1
ATOM 701 N N . ASN A 1 88 ? -1.755 1.317 10.396 1.00 95.44 88 ASN A N 1
ATOM 702 C CA . ASN A 1 88 ? -0.855 2.467 10.299 1.00 95.44 88 ASN A CA 1
ATOM 703 C C . ASN A 1 88 ? 0.573 2.042 9.926 1.00 95.44 88 ASN A C 1
ATOM 705 O O . ASN A 1 88 ? 1.211 2.727 9.135 1.00 95.44 88 ASN A O 1
ATOM 709 N N . GLU A 1 89 ? 1.068 0.923 10.456 1.00 95.88 89 GLU A N 1
ATOM 710 C CA . GLU A 1 89 ? 2.379 0.374 10.080 1.00 95.88 89 GLU A CA 1
ATOM 711 C C . GLU A 1 89 ? 2.418 0.017 8.591 1.00 95.88 89 GLU A C 1
ATOM 713 O O . GLU A 1 89 ? 3.312 0.473 7.880 1.00 95.88 89 GLU A O 1
ATOM 718 N N . GLN A 1 90 ? 1.387 -0.673 8.092 1.00 95.00 90 GLN A N 1
ATOM 719 C CA . GLN A 1 90 ? 1.235 -0.970 6.664 1.00 95.00 90 GLN A CA 1
ATOM 720 C C . GLN A 1 90 ? 1.224 0.301 5.810 1.00 95.00 90 GLN A C 1
ATOM 722 O O . GLN A 1 90 ? 1.853 0.344 4.755 1.00 95.00 90 GLN A O 1
ATOM 727 N N . LEU A 1 91 ? 0.537 1.358 6.256 1.00 95.62 91 LEU A N 1
ATOM 728 C CA . LEU A 1 91 ? 0.533 2.635 5.543 1.00 95.62 91 LEU A CA 1
ATOM 729 C C . LEU A 1 91 ? 1.951 3.204 5.397 1.00 95.62 91 LEU A C 1
ATOM 731 O O . LEU A 1 91 ? 2.326 3.656 4.315 1.00 95.62 91 LEU A O 1
ATOM 735 N N . GLU A 1 92 ? 2.734 3.184 6.473 1.00 95.00 92 GLU A N 1
ATOM 736 C CA . GLU A 1 92 ? 4.113 3.674 6.459 1.00 95.00 92 GLU A CA 1
ATOM 737 C C . GLU A 1 92 ? 5.036 2.794 5.605 1.00 95.00 92 GLU A C 1
ATOM 739 O O . GLU A 1 92 ? 5.901 3.315 4.901 1.00 95.00 92 GLU A O 1
ATOM 744 N N . GLU A 1 93 ? 4.831 1.476 5.595 1.00 93.25 93 GLU A N 1
ATOM 745 C CA . GLU A 1 93 ? 5.545 0.558 4.699 1.00 93.25 93 GLU A CA 1
ATOM 746 C C . GLU A 1 93 ? 5.256 0.858 3.225 1.00 93.25 93 GLU A C 1
ATOM 748 O O . GLU A 1 93 ? 6.185 0.983 2.427 1.00 93.25 93 GLU A O 1
ATOM 753 N N . PHE A 1 94 ? 3.987 1.066 2.860 1.00 94.56 94 PHE A N 1
ATOM 754 C CA . PHE A 1 94 ? 3.623 1.427 1.488 1.00 94.56 94 PHE A CA 1
ATOM 755 C C . PHE A 1 94 ? 4.160 2.801 1.073 1.00 94.56 94 PHE A C 1
ATOM 757 O O . PHE A 1 94 ? 4.530 2.986 -0.087 1.00 94.56 94 PHE A O 1
ATOM 764 N N . LYS A 1 95 ? 4.253 3.763 2.000 1.00 94.62 95 LYS A N 1
ATOM 765 C CA . LYS A 1 95 ? 4.917 5.046 1.723 1.00 94.62 95 LYS A CA 1
ATOM 766 C C . LYS A 1 95 ? 6.402 4.862 1.432 1.00 94.62 95 LYS A C 1
ATOM 768 O O . LYS A 1 95 ? 6.896 5.441 0.470 1.00 94.62 95 LYS A O 1
ATOM 773 N N . ARG A 1 96 ? 7.102 4.042 2.225 1.00 93.56 96 ARG A N 1
ATOM 774 C CA . ARG A 1 96 ? 8.511 3.710 1.963 1.00 93.56 96 ARG A CA 1
ATOM 775 C C . ARG A 1 96 ? 8.680 3.055 0.596 1.00 93.56 96 ARG A C 1
ATOM 777 O O . ARG A 1 96 ? 9.511 3.514 -0.180 1.00 93.56 96 ARG A O 1
ATOM 784 N N . LEU A 1 97 ? 7.833 2.077 0.266 1.00 93.50 97 LEU A N 1
ATOM 785 C CA . LEU A 1 97 ? 7.820 1.438 -1.052 1.00 93.50 97 LEU A CA 1
ATOM 786 C C . LEU A 1 97 ? 7.642 2.459 -2.184 1.00 93.50 97 LEU A C 1
ATOM 788 O O . LEU A 1 97 ? 8.373 2.419 -3.167 1.00 93.50 97 LEU A O 1
ATOM 792 N N . MET A 1 98 ? 6.696 3.388 -2.043 1.00 94.44 98 MET A N 1
ATOM 793 C CA . MET A 1 98 ? 6.456 4.436 -3.034 1.00 94.44 98 MET A CA 1
ATOM 794 C C . MET A 1 98 ? 7.690 5.317 -3.253 1.00 94.44 98 MET A C 1
ATOM 796 O O . MET A 1 98 ? 8.072 5.557 -4.395 1.00 94.44 98 MET A O 1
ATOM 800 N N . TYR A 1 99 ? 8.327 5.794 -2.181 1.00 93.81 99 TYR A N 1
ATOM 801 C CA . TYR A 1 99 ? 9.526 6.630 -2.300 1.00 93.81 99 TYR A CA 1
ATOM 802 C C . TYR A 1 99 ? 10.700 5.870 -2.915 1.00 93.81 99 TYR A C 1
ATOM 804 O O . TYR A 1 99 ? 11.354 6.382 -3.821 1.00 93.81 99 TYR A O 1
ATOM 812 N N . SER A 1 100 ? 10.915 4.638 -2.461 1.00 93.56 100 SER A N 1
ATOM 813 C CA . SER A 1 100 ? 11.938 3.731 -2.974 1.00 93.56 100 SER A CA 1
ATOM 814 C C . SER A 1 100 ? 11.753 3.457 -4.473 1.00 93.56 100 SER A C 1
ATOM 816 O O . SER A 1 100 ? 12.689 3.597 -5.261 1.00 93.56 100 SER A O 1
ATOM 818 N N . LEU A 1 101 ? 10.519 3.176 -4.904 1.00 93.31 101 LEU A N 1
ATOM 819 C CA . LEU A 1 101 ? 10.192 2.942 -6.311 1.00 93.31 101 LEU A CA 1
ATOM 820 C C . LEU A 1 101 ? 10.368 4.198 -7.166 1.00 93.31 101 LEU A C 1
ATOM 822 O O . LEU A 1 101 ? 10.972 4.130 -8.232 1.00 93.31 101 LEU A O 1
ATOM 826 N N . ASN A 1 102 ? 9.876 5.347 -6.701 1.00 92.25 102 ASN A N 1
ATOM 827 C CA . ASN A 1 102 ? 10.016 6.608 -7.431 1.00 92.25 102 ASN A CA 1
ATOM 828 C C . ASN A 1 102 ? 11.487 7.017 -7.588 1.00 92.25 102 ASN A C 1
ATOM 830 O O . ASN A 1 102 ? 11.881 7.505 -8.649 1.00 92.25 102 ASN A O 1
ATOM 834 N N . SER A 1 103 ? 12.302 6.784 -6.555 1.00 92.06 103 SER A N 1
ATOM 835 C CA . SER A 1 103 ? 13.751 6.987 -6.610 1.00 92.06 103 SER A CA 1
ATOM 836 C C . SER A 1 103 ? 14.394 6.085 -7.669 1.00 92.06 103 SER A C 1
ATOM 838 O O . SER A 1 103 ? 15.101 6.574 -8.550 1.00 92.06 103 SER A O 1
ATOM 840 N N . ALA A 1 104 ? 14.076 4.785 -7.653 1.00 91.94 104 ALA A N 1
ATOM 841 C CA . ALA A 1 104 ? 14.608 3.819 -8.613 1.00 91.94 104 ALA A CA 1
ATOM 842 C C . ALA A 1 104 ? 14.203 4.127 -10.065 1.00 91.94 104 ALA A C 1
ATOM 844 O O . ALA A 1 104 ? 15.041 4.058 -10.961 1.00 91.94 104 ALA A O 1
ATOM 845 N N . LEU A 1 105 ? 12.945 4.515 -10.302 1.00 90.94 105 LEU A N 1
ATOM 846 C CA . LEU A 1 105 ? 12.471 4.928 -11.627 1.00 90.94 105 LEU A CA 1
ATOM 847 C C . LEU A 1 105 ? 13.225 6.161 -12.134 1.00 90.94 105 LEU A C 1
ATOM 849 O O . LEU A 1 105 ? 13.699 6.160 -13.264 1.00 90.94 105 LEU A O 1
ATOM 853 N N . THR A 1 106 ? 13.384 7.182 -11.288 1.00 89.75 106 THR A N 1
ATOM 854 C CA . THR A 1 106 ? 14.121 8.404 -11.650 1.00 89.75 106 THR A CA 1
ATOM 855 C C . THR A 1 106 ? 15.577 8.090 -11.996 1.00 89.75 106 THR A C 1
ATOM 857 O O . THR A 1 106 ? 16.110 8.618 -12.970 1.00 89.75 106 THR A O 1
ATOM 860 N N . PHE A 1 107 ? 16.218 7.210 -11.223 1.00 88.81 107 PHE A N 1
ATOM 861 C CA . PHE A 1 107 ? 17.596 6.788 -11.466 1.00 88.81 107 PHE A CA 1
ATOM 862 C C . PHE A 1 107 ? 17.755 6.053 -12.804 1.00 88.81 107 PHE A C 1
ATOM 864 O O . PHE A 1 107 ? 18.683 6.340 -13.555 1.00 88.81 107 PHE A O 1
ATOM 871 N N . LEU A 1 108 ? 16.842 5.132 -13.127 1.00 86.88 108 LEU A N 1
ATOM 872 C CA . LEU A 1 108 ? 16.891 4.384 -14.386 1.00 86.88 108 LEU A CA 1
ATOM 873 C C . LEU A 1 108 ? 16.620 5.279 -15.601 1.00 86.88 108 LEU A C 1
ATOM 875 O O . LEU A 1 108 ? 17.356 5.198 -16.579 1.00 86.88 108 LEU A O 1
ATOM 879 N N . GLN A 1 109 ? 15.639 6.180 -15.512 1.00 82.69 109 GLN A N 1
ATOM 880 C CA . GLN A 1 109 ? 15.358 7.154 -16.574 1.00 82.69 109 GLN A CA 1
ATOM 881 C C . GLN A 1 109 ? 16.546 8.084 -16.842 1.00 82.69 109 GLN A C 1
ATOM 883 O O . GLN A 1 109 ? 16.837 8.404 -17.990 1.00 82.69 109 GLN A O 1
ATOM 888 N N . ALA A 1 110 ? 17.255 8.518 -15.795 1.00 75.56 110 ALA A N 1
ATOM 889 C CA . ALA A 1 110 ? 18.446 9.346 -15.960 1.00 75.56 110 ALA A CA 1
ATOM 890 C C . ALA A 1 110 ? 19.569 8.615 -16.720 1.00 75.56 110 ALA A C 1
ATOM 892 O O . ALA A 1 110 ? 20.321 9.259 -17.449 1.00 75.56 110 ALA A O 1
ATOM 893 N N . ASN A 1 111 ? 19.665 7.288 -16.589 1.00 67.94 111 ASN A N 1
ATOM 894 C CA . ASN A 1 111 ? 20.671 6.495 -17.294 1.00 67.94 111 ASN A CA 1
ATOM 895 C C . ASN A 1 111 ? 20.314 6.284 -18.771 1.00 67.94 111 ASN A C 1
ATOM 897 O O . ASN A 1 111 ? 21.204 6.401 -19.604 1.00 67.94 111 ASN A O 1
ATOM 901 N N . GLU A 1 112 ? 19.036 6.067 -19.109 1.00 64.75 112 GLU A N 1
ATOM 902 C CA . GLU A 1 112 ? 18.596 5.985 -20.516 1.00 64.75 112 GLU A CA 1
ATOM 903 C C . GLU A 1 112 ? 18.938 7.268 -21.287 1.00 64.75 112 GLU A C 1
ATOM 905 O O . GLU A 1 112 ? 19.508 7.213 -22.373 1.00 64.75 112 GLU A O 1
ATOM 910 N N . VAL A 1 113 ? 18.694 8.436 -20.681 1.00 61.97 113 VAL A N 1
ATOM 911 C CA . VAL A 1 113 ? 19.035 9.731 -21.291 1.00 61.97 113 VAL A CA 1
ATOM 912 C C . VAL A 1 113 ? 20.550 9.894 -21.475 1.00 61.97 113 VAL A C 1
ATOM 914 O O . VAL A 1 113 ? 20.986 10.530 -22.429 1.00 61.97 113 VAL A O 1
ATOM 917 N N . CYS A 1 114 ? 21.387 9.343 -20.590 1.00 57.34 114 CYS A N 1
ATOM 918 C CA . CYS A 1 114 ? 22.844 9.432 -20.744 1.00 57.34 114 CYS A CA 1
ATOM 919 C C . CYS A 1 114 ? 23.376 8.556 -21.888 1.00 57.34 114 CYS A C 1
ATOM 921 O O . CYS A 1 114 ? 24.312 8.982 -22.562 1.00 57.34 114 CYS A O 1
ATOM 923 N N . ASP A 1 115 ? 22.782 7.382 -22.122 1.00 56.75 115 ASP A N 1
ATOM 924 C CA . ASP A 1 115 ? 23.199 6.473 -23.198 1.00 56.75 115 ASP A CA 1
ATOM 925 C C . ASP A 1 115 ? 22.833 7.024 -24.590 1.00 56.75 115 ASP A C 1
ATOM 927 O O . ASP A 1 115 ? 23.651 6.955 -25.508 1.00 56.75 115 ASP A O 1
ATOM 931 N N . GLU A 1 116 ? 21.670 7.671 -24.740 1.00 55.50 116 GLU A N 1
ATOM 932 C CA . GLU A 1 116 ? 21.251 8.290 -26.013 1.00 55.50 116 GLU A CA 1
ATOM 933 C C . GLU A 1 116 ? 22.177 9.445 -26.455 1.00 55.50 116 GLU A C 1
ATOM 935 O O . GLU A 1 116 ? 22.421 9.637 -27.644 1.00 55.50 116 GLU A O 1
ATOM 940 N N . ASN A 1 117 ? 22.763 10.190 -25.510 1.00 52.91 117 ASN A N 1
ATOM 941 C CA . ASN A 1 117 ? 23.645 11.326 -25.817 1.00 52.91 117 ASN A CA 1
ATOM 942 C C . ASN A 1 117 ? 25.074 10.917 -26.236 1.00 52.91 117 ASN A C 1
ATOM 944 O O . ASN A 1 117 ? 25.830 11.749 -26.744 1.00 52.91 117 ASN A O 1
ATOM 948 N N . ILE A 1 118 ? 25.475 9.659 -26.025 1.00 55.44 118 ILE A N 1
ATOM 949 C CA . ILE A 1 118 ? 26.808 9.173 -26.417 1.00 55.44 118 ILE A CA 1
ATOM 950 C C . ILE A 1 118 ? 26.837 8.817 -27.913 1.00 55.44 118 ILE A C 1
ATOM 952 O O . ILE A 1 118 ? 27.874 8.992 -28.552 1.00 55.44 118 ILE A O 1
ATOM 956 N N . GLU A 1 119 ? 25.716 8.392 -28.504 1.00 53.47 119 GLU A N 1
ATOM 957 C CA . GLU A 1 119 ? 25.665 7.993 -29.920 1.00 53.47 119 GLU A CA 1
ATOM 958 C C . GLU A 1 119 ? 25.709 9.179 -30.904 1.00 53.47 119 GLU A C 1
ATOM 960 O O . GLU A 1 119 ? 26.256 9.035 -31.999 1.00 53.47 119 GLU A O 1
ATOM 965 N N . GLU A 1 120 ? 25.240 10.373 -30.525 1.00 54.62 120 GLU A N 1
ATOM 966 C CA . GLU A 1 120 ? 25.246 11.542 -31.426 1.00 54.62 120 GLU A CA 1
ATOM 967 C C . GLU A 1 120 ? 26.616 12.233 -31.556 1.00 54.62 120 GLU A C 1
ATOM 969 O O . GLU A 1 120 ? 26.835 12.986 -32.501 1.00 54.62 120 GLU A O 1
ATOM 974 N N . THR A 1 121 ? 27.585 11.958 -30.674 1.00 52.75 121 THR A N 1
ATOM 975 C CA . THR A 1 121 ? 28.888 12.664 -30.701 1.00 52.75 121 THR A CA 1
ATOM 976 C C . THR A 1 121 ? 29.931 11.994 -31.619 1.00 52.75 121 THR A C 1
ATOM 978 O O . THR A 1 121 ? 31.010 12.543 -31.826 1.00 52.75 121 THR A O 1
ATOM 981 N N . TYR A 1 122 ? 29.637 10.822 -32.199 1.00 56.38 122 TYR A N 1
ATOM 982 C CA . TYR A 1 122 ? 30.614 10.031 -32.974 1.00 56.38 122 TYR A CA 1
ATOM 983 C C . TYR A 1 122 ? 30.304 9.880 -34.474 1.00 56.38 122 TYR A C 1
ATOM 985 O O . TYR A 1 122 ? 31.012 9.139 -35.157 1.00 56.38 122 TYR A O 1
ATOM 993 N N . LEU A 1 123 ? 29.288 10.567 -35.008 1.00 57.44 123 LEU A N 1
ATOM 994 C CA . LEU A 1 123 ? 28.882 10.425 -36.417 1.00 57.44 123 LEU A CA 1
ATOM 995 C C . LEU A 1 123 ? 29.198 11.626 -37.328 1.00 57.44 123 LEU A C 1
ATOM 997 O O . LEU A 1 123 ? 28.964 11.518 -38.527 1.00 57.44 123 LEU A O 1
ATOM 1001 N N . ASP A 1 124 ? 29.796 12.705 -36.813 1.00 56.31 124 ASP A N 1
ATOM 1002 C CA . ASP A 1 124 ? 30.119 13.908 -37.609 1.00 56.31 124 ASP A CA 1
ATOM 1003 C C . ASP A 1 124 ? 31.588 14.002 -38.092 1.00 56.31 124 ASP A C 1
ATOM 1005 O O . ASP A 1 124 ? 31.944 14.964 -38.770 1.00 56.31 124 ASP A O 1
ATOM 1009 N N . ASP A 1 125 ? 32.433 12.998 -37.823 1.00 56.12 125 ASP A N 1
ATOM 1010 C CA . ASP A 1 125 ? 33.856 12.980 -38.222 1.00 56.12 125 ASP A CA 1
ATOM 1011 C C . ASP A 1 125 ? 34.191 11.869 -39.251 1.00 56.12 125 ASP A C 1
ATOM 1013 O O . ASP A 1 125 ? 35.101 11.065 -39.034 1.00 56.12 125 ASP A O 1
ATOM 1017 N N . PHE A 1 126 ? 33.487 11.819 -40.393 1.00 49.78 126 PHE A N 1
ATOM 1018 C CA . PHE A 1 126 ? 33.946 11.120 -41.614 1.00 49.78 126 PHE A CA 1
ATOM 1019 C C . PHE A 1 126 ? 33.513 11.811 -42.913 1.00 49.78 126 PHE A C 1
ATOM 1021 O O . PHE A 1 126 ? 32.314 12.133 -43.060 1.00 49.78 126 PHE A O 1
#

Organism: Meloidogyne javanica (NCBI:txid6303)

InterPro domains:
  IPR027307 WASH complex subunit 7 [PTHR31409] (16-119)
  IPR028283 WASH complex subunit 7, C-terminal [PF14746] (15-108)

Foldseek 3Di:
DDPDPPPDPPPPPCPVPPPDPLVVLLVVLVVCVVVVNVVVVVVVVVLVVLLVVLVVVLVVLVVVLVVCVVVVVPVSNVVSVVVSVVSVVVNVVSVSSVVSNVVSNVVVVVVVVVVVVVVVVPPPPD

Sequence (126 aa):
MSLNEDLAVAGSFNEQFIFVEDGFSIGIAYVLTLLNQQFFFNSLNWFDSVFNKIHSEVIKCKNEQKLALKAKDESLARLLALKQSQLNEQLEEFKRLMYSLNSALTFLQANEVCDENIEETYLDDF

pLDDT: mean 81.08, std 19.92, range [36.91, 97.56]